Protein AF-A0AA47B3R8-F1 (afdb_monomer)

Structure (mmCIF, N/CA/C/O backbone):
data_AF-A0AA47B3R8-F1
#
_entry.id   AF-A0AA47B3R8-F1
#
loop_
_atom_site.group_PDB
_atom_site.id
_atom_site.type_symbol
_atom_site.label_atom_id
_atom_site.label_alt_id
_atom_site.label_comp_id
_atom_site.label_asym_id
_atom_site.label_entity_id
_atom_site.label_seq_id
_atom_site.pdbx_PDB_ins_code
_atom_site.Cartn_x
_atom_site.Cartn_y
_atom_site.Cartn_z
_atom_site.occupancy
_atom_site.B_iso_or_equiv
_atom_site.auth_seq_id
_atom_site.auth_comp_id
_atom_site.auth_asym_id
_atom_site.auth_atom_id
_atom_site.pdbx_PDB_model_num
ATOM 1 N N . MET A 1 1 ? 9.341 23.144 -3.598 1.00 62.47 1 MET A N 1
ATOM 2 C CA . MET A 1 1 ? 8.384 23.599 -2.555 1.00 62.47 1 MET A CA 1
ATOM 3 C C . MET A 1 1 ? 6.940 23.247 -2.894 1.00 62.47 1 MET A C 1
ATOM 5 O O . MET A 1 1 ? 6.256 22.719 -2.031 1.00 62.47 1 MET A O 1
ATOM 9 N N . THR A 1 2 ? 6.480 23.473 -4.127 1.00 78.19 2 THR A N 1
ATOM 10 C CA . THR A 1 2 ? 5.122 23.123 -4.594 1.00 78.19 2 THR A CA 1
ATOM 11 C C . THR A 1 2 ? 4.775 21.640 -4.435 1.00 78.19 2 THR A C 1
ATOM 13 O O . THR A 1 2 ? 3.689 21.326 -3.964 1.00 78.19 2 THR A O 1
ATOM 16 N N . GLU A 1 3 ? 5.710 20.733 -4.729 1.00 77.31 3 GLU A N 1
ATOM 17 C CA . GLU A 1 3 ? 5.515 19.283 -4.556 1.00 77.31 3 GLU A CA 1
ATOM 18 C C . GLU A 1 3 ? 5.250 18.895 -3.098 1.00 77.31 3 GLU A C 1
ATOM 20 O O . GLU A 1 3 ? 4.342 18.121 -2.818 1.00 77.31 3 GLU A O 1
ATOM 25 N N . ILE A 1 4 ? 5.987 19.489 -2.155 1.00 81.56 4 ILE A N 1
ATOM 26 C CA . ILE A 1 4 ? 5.819 19.239 -0.717 1.00 81.56 4 ILE A CA 1
ATOM 27 C C . ILE A 1 4 ? 4.450 19.749 -0.249 1.00 81.56 4 ILE A C 1
ATOM 29 O O . ILE A 1 4 ? 3.752 19.054 0.484 1.00 81.56 4 ILE A O 1
ATOM 33 N N . VAL A 1 5 ? 4.033 20.931 -0.714 1.00 85.38 5 VAL A N 1
ATOM 34 C CA . VAL A 1 5 ? 2.711 21.502 -0.403 1.00 85.38 5 VAL A CA 1
ATOM 35 C C . VAL A 1 5 ? 1.588 20.629 -0.970 1.00 85.38 5 VAL A C 1
ATOM 37 O O . VAL A 1 5 ? 0.623 20.347 -0.262 1.00 85.38 5 VAL A O 1
ATOM 40 N N . ALA A 1 6 ? 1.728 20.146 -2.207 1.00 83.19 6 ALA A N 1
ATOM 41 C CA . ALA A 1 6 ? 0.767 19.234 -2.822 1.00 83.19 6 ALA A CA 1
ATOM 42 C C . ALA A 1 6 ? 0.667 17.909 -2.050 1.00 83.19 6 ALA A C 1
ATOM 44 O O . ALA A 1 6 ? -0.432 17.403 -1.825 1.00 83.19 6 ALA A O 1
ATOM 45 N N . LEU A 1 7 ? 1.799 17.380 -1.581 1.00 83.81 7 LEU A N 1
ATOM 46 C CA . LEU A 1 7 ? 1.858 16.139 -0.813 1.00 83.81 7 LEU A CA 1
ATOM 47 C C . LEU A 1 7 ? 1.189 16.301 0.562 1.00 83.81 7 LEU A C 1
ATOM 49 O O . LEU A 1 7 ? 0.394 15.454 0.966 1.00 83.81 7 LEU A O 1
ATOM 53 N N . ILE A 1 8 ? 1.418 17.428 1.244 1.00 85.81 8 ILE A N 1
ATOM 54 C CA . ILE A 1 8 ? 0.741 17.767 2.506 1.00 85.81 8 ILE A CA 1
ATOM 55 C C . ILE A 1 8 ? -0.772 17.926 2.295 1.00 85.81 8 ILE A C 1
ATOM 57 O O . ILE A 1 8 ? -1.563 17.403 3.083 1.00 85.81 8 ILE A O 1
ATOM 61 N N . ALA A 1 9 ? -1.194 18.608 1.227 1.00 87.56 9 ALA A N 1
ATOM 62 C CA . ALA A 1 9 ? -2.608 18.768 0.896 1.00 87.56 9 ALA A CA 1
ATOM 63 C C . ALA A 1 9 ? -3.284 17.415 0.614 1.00 87.56 9 ALA A C 1
ATOM 65 O O . ALA A 1 9 ? -4.378 17.159 1.118 1.00 87.56 9 ALA A O 1
ATOM 66 N N . LEU A 1 10 ? -2.608 16.521 -0.115 1.00 84.31 10 LEU A N 1
ATOM 67 C CA . LEU A 1 10 ? -3.089 15.170 -0.403 1.00 84.31 10 LEU A CA 1
ATOM 68 C C . LEU A 1 10 ? -3.246 14.337 0.878 1.00 84.31 10 LEU A C 1
ATOM 70 O O . LEU A 1 10 ? -4.279 13.696 1.071 1.00 84.31 10 LEU A O 1
ATOM 74 N N . ILE A 1 11 ? -2.257 14.375 1.779 1.00 87.25 11 ILE A N 1
ATOM 75 C CA . ILE A 1 11 ? -2.324 13.676 3.072 1.00 87.25 11 ILE A CA 1
ATOM 76 C C . ILE A 1 11 ? -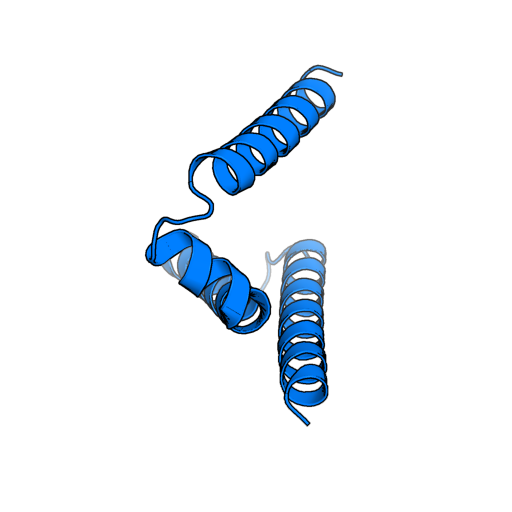3.523 14.177 3.883 1.00 87.25 11 ILE A C 1
ATOM 78 O O . ILE A 1 11 ? -4.298 13.367 4.397 1.00 87.25 11 ILE A O 1
ATOM 82 N N . ASN A 1 12 ? -3.716 15.496 3.955 1.00 87.62 12 ASN A N 1
ATOM 83 C CA . ASN A 1 12 ? -4.837 16.097 4.677 1.00 87.62 12 ASN A CA 1
ATOM 84 C C . ASN A 1 12 ? -6.194 15.729 4.061 1.00 87.62 12 ASN A C 1
ATOM 86 O O . ASN A 1 12 ? -7.130 15.408 4.795 1.00 87.62 12 ASN A O 1
ATOM 90 N N . ALA A 1 13 ? -6.304 15.714 2.731 1.00 86.50 13 ALA A N 1
ATOM 91 C CA . ALA A 1 13 ? -7.520 15.297 2.040 1.00 86.50 13 ALA A CA 1
ATOM 92 C C . ALA A 1 13 ? -7.853 13.822 2.322 1.00 86.50 13 ALA A C 1
ATOM 94 O O . ALA A 1 13 ? -8.977 13.506 2.713 1.00 86.50 13 ALA A O 1
ATOM 95 N N . CYS A 1 14 ? -6.871 12.923 2.214 1.00 83.44 14 CYS A N 1
ATOM 96 C CA . CYS A 1 14 ? -7.033 11.503 2.538 1.00 83.44 14 CYS A CA 1
ATOM 97 C C . CYS A 1 14 ? -7.433 11.283 4.004 1.00 83.44 14 CYS A C 1
ATOM 99 O O . CYS A 1 14 ? -8.296 10.452 4.298 1.00 83.44 14 CYS A O 1
ATOM 101 N N . TRP A 1 15 ? -6.847 12.052 4.925 1.00 84.69 15 TRP A N 1
ATOM 102 C CA . TRP A 1 15 ? -7.209 12.014 6.340 1.00 84.69 15 TRP A CA 1
ATOM 103 C C . TRP A 1 15 ? -8.663 12.439 6.567 1.00 84.69 15 TRP A C 1
ATOM 105 O O . TRP A 1 15 ? -9.415 11.748 7.261 1.00 84.69 15 TRP A O 1
ATOM 115 N N . LEU A 1 16 ? -9.078 13.551 5.953 1.00 87.31 16 LEU A N 1
ATOM 116 C CA . LEU A 1 16 ? -10.440 14.063 6.060 1.00 87.31 16 LEU A CA 1
ATOM 117 C C . LEU A 1 16 ? -11.449 13.065 5.481 1.00 87.31 16 LEU A C 1
ATOM 119 O O . LEU A 1 16 ? -12.430 12.750 6.146 1.00 87.31 16 LEU A O 1
ATOM 123 N N . LEU A 1 17 ? -11.172 12.487 4.308 1.00 82.88 17 LEU A N 1
ATOM 124 C CA . LEU A 1 17 ? -12.005 11.446 3.697 1.00 82.88 17 LEU A CA 1
ATOM 125 C C . LEU A 1 17 ? -12.156 10.225 4.614 1.00 82.88 17 LEU A C 1
ATOM 127 O O . LEU A 1 17 ? -13.266 9.733 4.816 1.00 82.88 17 LEU A O 1
ATOM 131 N N . GLY A 1 18 ? -11.066 9.777 5.242 1.00 77.62 18 GLY A N 1
ATOM 132 C CA . GLY A 1 18 ? -11.099 8.671 6.199 1.00 77.62 18 GLY A CA 1
ATOM 133 C C . GLY A 1 18 ? -11.904 8.962 7.474 1.00 77.62 18 GLY A C 1
ATOM 134 O O . GLY A 1 18 ? -12.364 8.020 8.132 1.00 77.62 18 GLY A O 1
ATOM 135 N N . LYS A 1 19 ? -12.078 10.241 7.832 1.00 82.00 19 LYS A N 1
ATOM 136 C CA . LYS A 1 19 ? -12.910 10.685 8.960 1.00 82.00 19 LYS A CA 1
ATOM 137 C C . LYS A 1 19 ? -14.375 10.841 8.550 1.00 82.00 19 LYS A C 1
ATOM 139 O O . LYS A 1 19 ? -15.241 10.319 9.244 1.00 82.00 19 LYS A O 1
ATOM 144 N N . THR A 1 20 ? -14.637 11.513 7.432 1.00 84.00 20 THR A N 1
ATOM 145 C CA . THR A 1 20 ? -15.987 11.801 6.924 1.00 84.00 20 THR A CA 1
ATOM 146 C C . THR A 1 20 ? -16.738 10.528 6.547 1.00 84.00 20 THR A C 1
ATOM 148 O O . THR A 1 20 ? -17.912 10.388 6.858 1.00 84.00 20 THR A O 1
ATOM 151 N N . TYR A 1 21 ? -16.053 9.562 5.937 1.00 81.00 21 TYR A N 1
ATOM 152 C CA . TYR A 1 21 ? -16.654 8.313 5.466 1.00 81.00 21 TYR A CA 1
ATOM 153 C C . TYR A 1 21 ? -16.313 7.122 6.373 1.00 81.00 21 TYR A C 1
ATOM 155 O O . TYR A 1 21 ? -16.235 5.983 5.915 1.00 81.00 21 TYR A O 1
ATOM 163 N N . LYS A 1 22 ? -16.093 7.367 7.672 1.00 74.94 22 LYS A N 1
ATOM 164 C CA . LYS A 1 22 ? -15.722 6.329 8.649 1.00 74.94 22 LYS A CA 1
ATOM 165 C C . LYS A 1 22 ? -16.712 5.157 8.682 1.00 74.94 22 LYS A C 1
ATOM 167 O O . LYS A 1 22 ? -16.282 4.019 8.867 1.00 74.94 22 LYS A O 1
ATOM 172 N N . ASP A 1 23 ? -17.995 5.442 8.483 1.00 79.88 23 ASP A N 1
ATOM 173 C CA . ASP A 1 23 ? -19.076 4.454 8.552 1.00 79.88 23 ASP A CA 1
ATOM 174 C C . ASP A 1 23 ? -19.354 3.776 7.204 1.00 79.88 23 ASP A C 1
ATOM 176 O O . ASP A 1 23 ? -20.151 2.843 7.123 1.00 79.88 23 ASP A O 1
ATOM 180 N N . ASN A 1 24 ? -18.661 4.194 6.138 1.00 83.44 24 ASN A N 1
ATOM 181 C CA . ASN A 1 24 ? -18.763 3.534 4.847 1.00 83.44 24 ASN A CA 1
ATOM 182 C C . ASN A 1 24 ? -18.149 2.118 4.942 1.00 83.44 24 ASN A C 1
ATOM 184 O O . ASN A 1 24 ? -16.984 1.982 5.346 1.00 83.44 24 ASN A O 1
ATOM 188 N N . PRO A 1 25 ? -18.882 1.060 4.542 1.00 80.44 25 PRO A N 1
ATOM 189 C CA . PRO A 1 25 ? -18.399 -0.319 4.611 1.00 80.44 25 PRO A CA 1
ATOM 190 C C . PRO A 1 25 ? -17.083 -0.536 3.853 1.00 80.44 25 PRO A C 1
ATOM 192 O O . PRO A 1 25 ? -16.245 -1.314 4.309 1.00 80.44 25 PRO A O 1
ATOM 195 N N . ILE A 1 26 ? -16.849 0.191 2.755 1.00 80.50 26 ILE A N 1
ATOM 196 C CA . ILE A 1 26 ? -15.618 0.091 1.958 1.00 80.50 26 ILE A CA 1
ATOM 197 C C . ILE A 1 26 ? -14.415 0.610 2.754 1.00 80.50 26 ILE A C 1
ATOM 199 O O . ILE A 1 26 ? -13.374 -0.043 2.820 1.00 80.50 26 ILE A O 1
ATOM 203 N N . ILE A 1 27 ? -14.552 1.765 3.411 1.00 80.19 27 ILE A N 1
ATOM 204 C CA . ILE A 1 27 ? -13.467 2.351 4.213 1.00 80.19 27 ILE A CA 1
ATOM 205 C C . ILE A 1 27 ? -13.210 1.521 5.466 1.00 80.19 27 ILE A C 1
ATOM 207 O O . ILE A 1 27 ? -12.055 1.324 5.850 1.00 80.19 27 ILE A O 1
ATOM 211 N N . LYS A 1 28 ? -14.268 0.983 6.080 1.00 80.38 28 LYS A N 1
ATOM 212 C CA . LYS A 1 28 ? -14.143 0.043 7.194 1.00 80.38 28 LYS A CA 1
ATOM 213 C C . LYS A 1 28 ? -13.368 -1.207 6.770 1.00 80.38 28 LYS A C 1
ATOM 215 O O . LYS A 1 28 ? -12.423 -1.581 7.457 1.00 80.38 28 LYS A O 1
ATOM 220 N N . PHE A 1 29 ? -13.690 -1.786 5.613 1.00 81.88 29 PHE A N 1
ATOM 221 C CA . PHE A 1 29 ? -12.965 -2.925 5.046 1.00 81.88 29 PHE A CA 1
ATOM 222 C C . PHE A 1 29 ? -11.491 -2.597 4.771 1.00 81.88 29 PHE A C 1
ATOM 224 O O . PHE A 1 29 ? -10.615 -3.341 5.207 1.00 81.88 29 PHE A O 1
ATOM 231 N N . LEU A 1 30 ? -11.203 -1.467 4.114 1.00 81.94 30 LEU A N 1
ATOM 232 C CA . LEU A 1 30 ? -9.835 -1.004 3.845 1.00 81.94 30 LEU A CA 1
ATOM 233 C C . LEU A 1 30 ? -9.032 -0.816 5.137 1.00 81.94 30 LEU A C 1
ATOM 235 O O . LEU A 1 30 ? -7.856 -1.165 5.193 1.00 81.94 30 LEU A O 1
ATOM 239 N N . ARG A 1 31 ? -9.663 -0.288 6.191 1.00 78.62 31 ARG A N 1
ATOM 240 C CA . ARG A 1 31 ? -9.021 -0.070 7.493 1.00 78.62 31 ARG A CA 1
ATOM 241 C C . ARG A 1 31 ? -8.745 -1.380 8.227 1.00 78.62 31 ARG A C 1
ATOM 243 O O . ARG A 1 31 ? -7.659 -1.529 8.777 1.00 78.62 31 ARG A O 1
ATOM 250 N N . THR A 1 32 ? -9.697 -2.313 8.225 1.00 81.00 32 THR A N 1
ATOM 251 C CA . THR A 1 32 ? -9.549 -3.637 8.851 1.00 81.00 32 THR A CA 1
ATOM 252 C C . THR A 1 32 ? -8.527 -4.502 8.116 1.00 81.00 32 THR A C 1
ATOM 254 O O . THR A 1 32 ? -7.761 -5.217 8.749 1.00 81.00 32 THR A O 1
ATOM 257 N N . ASN A 1 33 ? -8.468 -4.402 6.788 1.00 83.12 33 ASN A N 1
ATOM 258 C CA . ASN A 1 33 ? -7.598 -5.218 5.940 1.00 83.12 33 ASN A CA 1
ATOM 259 C C . ASN A 1 33 ? -6.389 -4.448 5.400 1.00 83.12 33 ASN A C 1
ATOM 261 O O . ASN A 1 33 ? -5.800 -4.841 4.393 1.00 83.12 33 ASN A O 1
ATOM 265 N N . ARG A 1 34 ? -5.99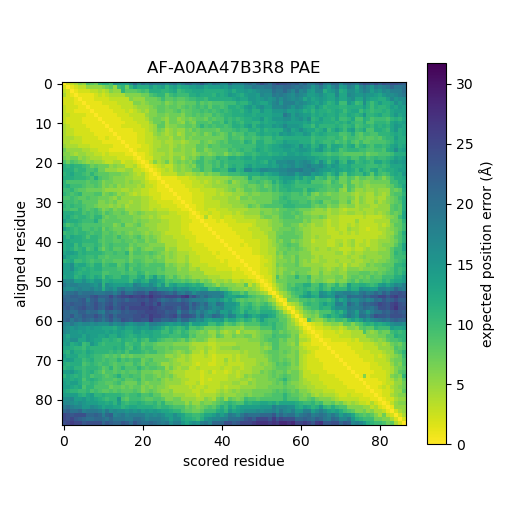0 -3.365 6.075 1.00 82.19 34 ARG A N 1
ATOM 266 C CA . ARG A 1 34 ? -4.941 -2.430 5.634 1.00 82.19 34 ARG A CA 1
ATOM 267 C C . ARG A 1 34 ? -3.644 -3.108 5.195 1.00 82.19 34 ARG A C 1
ATOM 269 O O . ARG A 1 34 ? -3.052 -2.695 4.206 1.00 82.19 34 ARG A O 1
ATOM 276 N N . GLY A 1 35 ? -3.225 -4.168 5.889 1.00 83.06 35 GLY A N 1
ATOM 277 C CA . GLY A 1 35 ? -2.013 -4.906 5.543 1.00 83.06 35 GLY A CA 1
ATOM 278 C C . GLY A 1 35 ? -2.147 -5.717 4.250 1.00 83.06 35 GLY A C 1
ATOM 279 O O . GLY A 1 35 ? -1.240 -5.695 3.424 1.00 83.06 35 GLY A O 1
ATOM 280 N N . MET A 1 36 ? -3.300 -6.361 4.021 1.00 83.69 36 MET A N 1
ATOM 281 C CA . MET A 1 36 ? -3.577 -7.061 2.757 1.00 83.69 36 MET A CA 1
ATOM 282 C C . MET A 1 36 ? -3.710 -6.081 1.594 1.00 83.69 36 MET A C 1
ATOM 284 O O . MET A 1 36 ? -3.182 -6.340 0.519 1.00 83.69 36 MET A O 1
ATOM 288 N N . VAL A 1 37 ? -4.363 -4.939 1.823 1.00 86.50 37 VAL A N 1
ATOM 289 C CA . VAL A 1 37 ? -4.501 -3.866 0.829 1.00 86.50 37 VAL A CA 1
ATOM 290 C C . VAL A 1 37 ? -3.130 -3.323 0.425 1.00 86.50 37 VAL A C 1
ATOM 292 O O . VAL A 1 37 ? -2.886 -3.141 -0.762 1.00 86.50 37 VAL A O 1
ATOM 295 N N . LEU A 1 38 ? -2.220 -3.124 1.385 1.00 85.25 38 LEU A N 1
ATOM 296 C CA . LEU A 1 38 ? -0.834 -2.717 1.128 1.00 85.25 38 LEU A CA 1
ATOM 297 C C . LEU A 1 38 ? -0.106 -3.708 0.213 1.00 85.25 38 LEU A C 1
ATOM 299 O O . LEU A 1 38 ? 0.459 -3.295 -0.794 1.00 85.25 38 LEU A O 1
ATOM 303 N N . ILE A 1 39 ? -0.174 -5.007 0.518 1.00 86.00 39 ILE A N 1
ATOM 304 C CA . ILE A 1 39 ? 0.473 -6.048 -0.296 1.00 86.00 39 ILE A CA 1
ATOM 305 C C . ILE A 1 39 ? -0.141 -6.100 -1.700 1.00 86.00 39 ILE A C 1
ATOM 307 O O . ILE A 1 39 ? 0.590 -6.091 -2.687 1.00 86.00 39 ILE A O 1
ATOM 311 N N . LEU A 1 40 ? -1.473 -6.108 -1.805 1.00 86.75 40 LEU A N 1
ATOM 312 C CA . LEU A 1 40 ? -2.183 -6.114 -3.088 1.00 86.75 40 LEU A CA 1
ATOM 313 C C . LEU A 1 40 ? -1.844 -4.887 -3.933 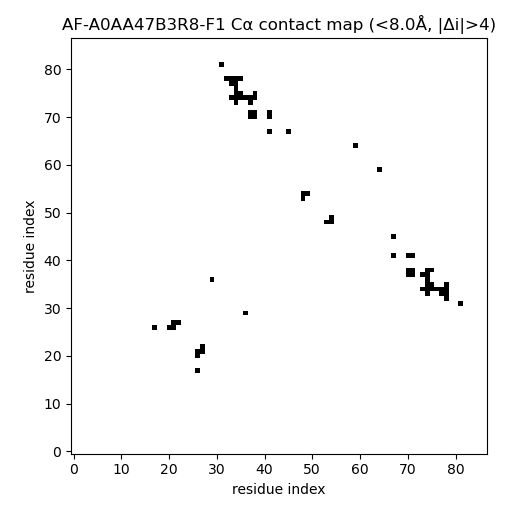1.00 86.75 40 LEU A C 1
ATOM 315 O O . LEU A 1 40 ? -1.608 -5.030 -5.130 1.00 86.75 40 LEU A O 1
ATOM 319 N N . ALA A 1 41 ? -1.779 -3.702 -3.325 1.00 85.44 41 ALA A N 1
ATOM 320 C CA . ALA A 1 41 ? -1.393 -2.479 -4.014 1.00 85.44 41 ALA A CA 1
ATOM 321 C C . ALA A 1 41 ? 0.045 -2.572 -4.535 1.00 85.44 41 ALA A C 1
ATOM 323 O O . ALA A 1 41 ? 0.281 -2.271 -5.701 1.00 85.44 41 ALA A O 1
ATOM 324 N N . SER A 1 42 ? 0.990 -3.056 -3.723 1.00 83.12 42 SER A N 1
ATOM 325 C CA . SER A 1 42 ? 2.382 -3.257 -4.147 1.00 83.12 42 SER A CA 1
ATOM 326 C C . SER A 1 42 ? 2.508 -4.246 -5.305 1.00 83.12 42 SER A C 1
ATOM 328 O O . SER A 1 42 ? 3.192 -3.958 -6.285 1.00 83.12 42 SER A O 1
ATOM 330 N N . VAL A 1 43 ? 1.817 -5.387 -5.233 1.00 84.06 43 VAL A N 1
ATOM 331 C CA . VAL A 1 43 ? 1.828 -6.402 -6.299 1.00 84.06 43 VAL A CA 1
ATOM 332 C C . VAL A 1 43 ? 1.161 -5.872 -7.569 1.00 84.06 43 VAL A C 1
ATOM 334 O O . VAL A 1 43 ? 1.696 -6.050 -8.659 1.00 84.06 43 VAL A O 1
ATOM 337 N N . SER A 1 44 ? 0.039 -5.160 -7.442 1.00 84.56 44 SER A N 1
ATOM 338 C CA . SER A 1 44 ? -0.661 -4.547 -8.580 1.00 84.56 44 SER A CA 1
ATOM 339 C C . SER A 1 44 ? 0.195 -3.483 -9.263 1.00 84.56 44 SER A C 1
ATOM 341 O O . SER A 1 44 ? 0.233 -3.418 -10.486 1.00 84.56 44 SER A O 1
ATOM 343 N N . LEU A 1 45 ? 0.922 -2.671 -8.490 1.00 82.62 45 LEU A N 1
ATOM 344 C CA . LEU A 1 45 ? 1.802 -1.632 -9.026 1.00 82.62 45 LEU A CA 1
ATOM 345 C C . LEU A 1 45 ? 3.028 -2.235 -9.728 1.00 82.62 45 LEU A C 1
ATOM 347 O O . LEU A 1 45 ? 3.467 -1.728 -10.762 1.00 82.62 45 LEU A O 1
ATOM 351 N N . LEU A 1 46 ? 3.550 -3.346 -9.199 1.00 79.75 46 LEU A N 1
ATOM 352 C CA . LEU A 1 46 ? 4.593 -4.136 -9.849 1.00 79.75 46 LEU A CA 1
ATOM 353 C C . LEU A 1 46 ? 4.090 -4.728 -11.175 1.00 79.75 46 LEU A C 1
ATOM 355 O O . LEU A 1 46 ? 4.761 -4.584 -12.195 1.00 79.75 46 LEU A O 1
ATOM 359 N N . ALA A 1 47 ? 2.894 -5.324 -11.176 1.00 81.44 47 ALA A N 1
ATOM 360 C CA . ALA A 1 47 ? 2.270 -5.897 -12.366 1.00 81.44 47 ALA A CA 1
ATOM 361 C C . ALA A 1 47 ? 1.967 -4.829 -13.429 1.00 81.44 47 ALA A C 1
ATOM 363 O O . ALA A 1 47 ? 2.295 -5.015 -14.595 1.00 81.44 47 ALA A O 1
ATOM 364 N N . TYR A 1 48 ? 1.425 -3.674 -13.033 1.00 80.81 48 TYR A N 1
ATOM 365 C CA . TYR A 1 48 ? 1.203 -2.529 -13.922 1.00 80.81 48 TYR A CA 1
ATOM 366 C C . TYR A 1 48 ? 2.500 -2.110 -14.619 1.00 80.81 48 TYR A C 1
ATOM 368 O O . TYR A 1 48 ? 2.535 -1.933 -15.836 1.00 80.81 48 TYR A O 1
ATOM 376 N N . LYS A 1 49 ? 3.595 -2.013 -13.855 1.00 72.88 49 LYS A N 1
ATOM 377 C CA . LYS A 1 49 ? 4.904 -1.669 -14.408 1.00 72.88 49 LYS A CA 1
ATOM 378 C C . LYS A 1 49 ? 5.429 -2.747 -15.363 1.00 72.88 49 LYS A C 1
ATOM 380 O O . LYS A 1 49 ? 6.011 -2.395 -16.380 1.00 72.88 49 LYS A O 1
ATOM 385 N N . MET A 1 50 ? 5.203 -4.028 -15.064 1.00 74.00 50 MET A N 1
ATOM 386 C CA . MET A 1 50 ? 5.557 -5.146 -15.949 1.00 74.00 50 MET A CA 1
ATOM 387 C C . MET A 1 50 ? 4.804 -5.109 -17.280 1.00 74.00 50 MET A C 1
ATOM 389 O O . MET A 1 50 ? 5.414 -5.339 -18.318 1.00 74.00 50 MET A O 1
ATOM 393 N N . VAL A 1 51 ? 3.504 -4.811 -17.242 1.00 75.94 51 VAL A N 1
ATOM 394 C CA . VAL A 1 51 ? 2.621 -4.852 -18.417 1.00 75.94 51 VAL A CA 1
ATOM 395 C C . VAL A 1 51 ? 2.817 -3.643 -19.332 1.00 75.94 51 VAL A C 1
ATOM 397 O O . VAL A 1 51 ? 2.763 -3.789 -20.545 1.00 75.94 51 VAL A O 1
ATOM 400 N N . ILE A 1 52 ? 3.032 -2.448 -18.775 1.00 70.56 52 ILE A N 1
ATOM 401 C CA . ILE A 1 52 ? 3.056 -1.204 -19.568 1.00 70.56 52 ILE A CA 1
ATOM 402 C C . ILE A 1 52 ? 4.457 -0.812 -20.022 1.00 70.56 52 ILE A C 1
ATOM 404 O O . ILE A 1 52 ? 4.604 -0.224 -21.089 1.00 70.56 52 ILE A O 1
ATOM 408 N N . TYR A 1 53 ? 5.484 -1.119 -19.231 1.00 66.06 53 TYR A N 1
ATOM 409 C CA . TYR A 1 53 ? 6.859 -0.708 -19.527 1.00 66.06 53 TYR A CA 1
ATOM 410 C C . TYR A 1 53 ? 7.728 -1.848 -20.065 1.00 66.06 53 TYR A C 1
ATOM 412 O O . TYR A 1 53 ? 8.943 -1.773 -19.920 1.00 66.06 53 TYR A O 1
ATOM 420 N N . ASP A 1 54 ? 7.099 -2.876 -20.650 1.00 59.31 54 ASP A N 1
ATOM 421 C CA . ASP A 1 54 ? 7.718 -4.003 -21.364 1.00 59.31 54 ASP A CA 1
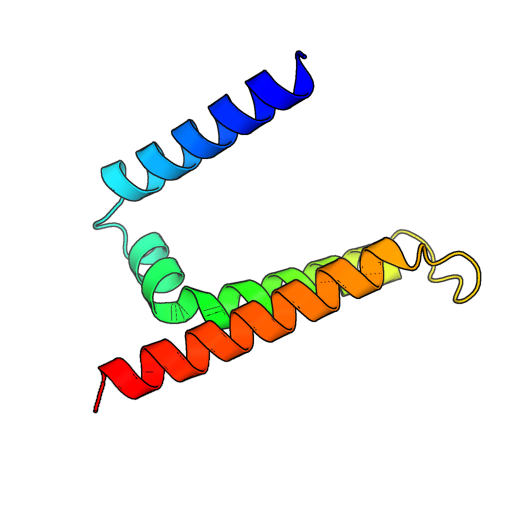ATOM 422 C C . ASP A 1 54 ? 9.003 -4.493 -20.673 1.00 59.31 54 ASP A C 1
ATOM 424 O O . ASP A 1 54 ? 10.121 -4.098 -20.994 1.00 59.31 54 ASP A O 1
ATOM 428 N N . PHE A 1 55 ? 8.805 -5.250 -19.594 1.00 58.44 55 PHE A N 1
ATOM 429 C CA . PHE A 1 55 ? 9.763 -5.504 -18.518 1.00 58.44 55 PHE A CA 1
ATOM 430 C C . PHE A 1 55 ? 11.212 -5.805 -18.967 1.00 58.44 55 PHE A C 1
ATOM 432 O O . PHE A 1 55 ? 11.618 -6.956 -19.127 1.00 58.44 55 PHE A O 1
ATOM 439 N N . GLN A 1 56 ? 12.047 -4.768 -19.079 1.00 61.25 56 GLN A N 1
ATOM 440 C CA . GLN A 1 56 ? 13.485 -4.925 -19.290 1.00 61.25 56 GLN A CA 1
ATOM 441 C C . GLN A 1 56 ? 14.180 -5.113 -17.937 1.00 61.25 56 GLN A C 1
ATOM 443 O O . GLN A 1 56 ? 14.451 -4.144 -17.223 1.00 61.25 56 GLN A O 1
ATOM 448 N N . PHE A 1 57 ? 14.504 -6.365 -17.590 1.00 57.00 57 PHE A N 1
ATOM 449 C CA . PHE A 1 57 ? 15.194 -6.746 -16.344 1.00 57.00 57 PHE A CA 1
ATOM 450 C C . PHE A 1 57 ? 16.470 -5.922 -16.040 1.00 57.00 57 PHE A C 1
ATOM 452 O O . PHE A 1 57 ? 16.880 -5.854 -14.884 1.00 57.00 57 PHE A O 1
ATOM 459 N N . GLY A 1 58 ? 17.075 -5.262 -17.038 1.00 57.12 58 GLY A N 1
ATOM 460 C CA . GLY A 1 58 ? 18.287 -4.446 -16.898 1.00 57.12 58 GLY A CA 1
ATOM 461 C C . GLY A 1 58 ? 18.097 -2.956 -16.564 1.00 57.12 58 GLY A C 1
ATOM 462 O O . GLY A 1 58 ? 19.066 -2.321 -16.165 1.00 57.12 58 GLY A O 1
ATOM 463 N N . GLN A 1 59 ? 16.892 -2.379 -16.689 1.00 58.44 59 GLN A N 1
ATOM 464 C CA . GLN A 1 59 ? 16.642 -0.939 -16.438 1.00 58.44 59 GLN A CA 1
ATOM 465 C C . GLN A 1 59 ? 15.875 -0.662 -15.137 1.00 58.44 59 GLN A C 1
ATOM 467 O O . GLN A 1 59 ? 15.319 0.419 -14.918 1.00 58.44 59 GLN A O 1
ATOM 472 N N . ILE A 1 60 ? 15.808 -1.645 -14.243 1.00 58.75 60 ILE A N 1
ATOM 473 C CA . ILE A 1 60 ? 15.024 -1.501 -13.025 1.00 58.75 60 ILE A CA 1
ATOM 474 C C . ILE A 1 60 ? 15.813 -0.668 -12.013 1.00 58.75 60 ILE A C 1
ATOM 476 O O . ILE A 1 60 ? 16.805 -1.127 -11.456 1.00 58.75 60 ILE A O 1
ATOM 480 N N . LEU A 1 61 ? 15.340 0.552 -11.741 1.00 62.03 61 LEU A N 1
ATOM 481 C CA . LEU A 1 61 ? 15.851 1.395 -10.658 1.00 62.03 61 LEU A CA 1
ATOM 482 C C . LEU A 1 61 ? 15.811 0.614 -9.324 1.00 62.03 61 LEU A C 1
ATOM 484 O O . LEU A 1 61 ? 14.711 0.273 -8.870 1.00 62.03 61 LEU A O 1
ATOM 488 N N . PRO A 1 62 ? 16.960 0.362 -8.664 1.00 67.50 62 PRO A N 1
ATOM 489 C CA . PRO A 1 62 ? 17.031 -0.387 -7.402 1.00 67.50 62 PRO A CA 1
ATOM 490 C C . PRO A 1 62 ? 16.136 0.195 -6.298 1.00 67.50 62 PRO A C 1
ATOM 492 O O . PRO A 1 62 ? 15.593 -0.529 -5.461 1.00 67.50 62 PRO A O 1
ATOM 495 N N . SER A 1 63 ? 15.918 1.511 -6.341 1.00 71.94 63 SER A N 1
ATOM 496 C CA . SER A 1 63 ? 15.022 2.237 -5.442 1.00 71.94 63 SER A CA 1
ATOM 497 C C . SER A 1 63 ? 13.564 1.778 -5.540 1.00 71.94 63 SER A C 1
ATOM 499 O O . SER A 1 63 ? 12.879 1.716 -4.523 1.00 71.94 63 SER A O 1
ATOM 501 N N . PHE A 1 64 ? 13.079 1.390 -6.723 1.00 75.62 64 PHE A N 1
ATOM 502 C CA . PHE A 1 64 ? 11.696 0.939 -6.897 1.00 75.62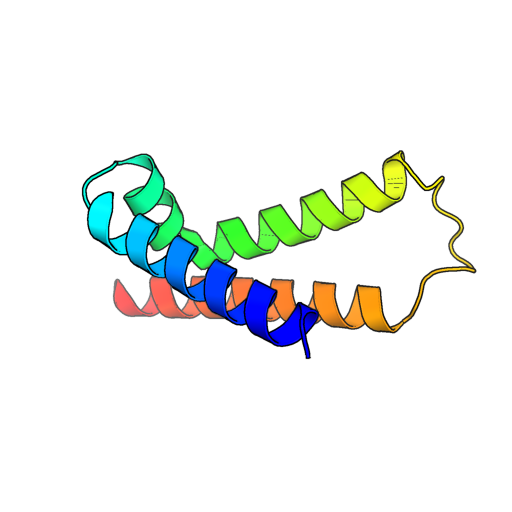 64 PHE A CA 1
ATOM 503 C C . PHE A 1 64 ? 11.447 -0.404 -6.196 1.00 75.62 64 PHE A C 1
ATOM 505 O O . PHE A 1 64 ? 10.459 -0.548 -5.478 1.00 75.62 64 PHE A O 1
ATOM 512 N N . TYR A 1 65 ? 12.364 -1.367 -6.345 1.00 73.50 65 TYR A N 1
ATOM 513 C CA . TYR A 1 65 ? 12.273 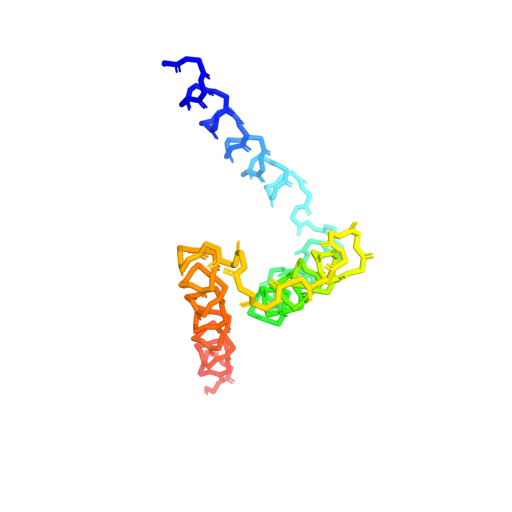-2.649 -5.637 1.00 73.50 65 TYR A CA 1
ATOM 514 C C . TYR A 1 65 ? 12.396 -2.475 -4.126 1.00 73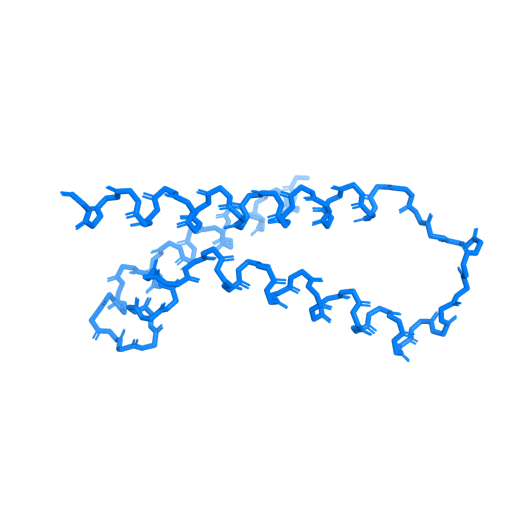.50 65 TYR A C 1
ATOM 516 O O . TYR A 1 65 ? 11.624 -3.080 -3.388 1.00 73.50 65 TYR A O 1
ATOM 524 N N . SER A 1 66 ? 13.311 -1.616 -3.670 1.00 79.25 66 SER A N 1
ATOM 525 C CA . SER A 1 66 ? 13.448 -1.271 -2.253 1.00 79.25 66 SER A CA 1
ATOM 526 C C . SER A 1 66 ? 12.121 -0.784 -1.660 1.00 79.25 66 SER A C 1
ATOM 528 O O . SER A 1 66 ? 11.684 -1.303 -0.632 1.00 79.25 66 SER A O 1
ATOM 530 N N . VAL A 1 67 ? 11.432 0.139 -2.339 1.00 82.06 67 VAL A N 1
ATOM 531 C CA . VAL A 1 67 ? 10.126 0.647 -1.895 1.00 82.06 67 VAL A CA 1
ATOM 532 C C . VAL A 1 67 ? 9.066 -0.457 -1.899 1.00 82.06 67 VAL A C 1
ATOM 534 O O . VAL A 1 67 ? 8.318 -0.575 -0.931 1.00 82.06 67 VAL A O 1
ATOM 537 N N . MET A 1 68 ? 9.011 -1.305 -2.931 1.00 81.06 68 MET A N 1
ATOM 538 C CA . MET A 1 68 ? 8.047 -2.416 -2.978 1.00 81.06 68 MET A CA 1
ATOM 539 C C . MET A 1 68 ? 8.263 -3.423 -1.848 1.00 81.06 68 MET A C 1
ATOM 541 O O . MET A 1 68 ? 7.310 -3.806 -1.173 1.00 81.06 68 MET A O 1
ATOM 545 N N . VAL A 1 69 ? 9.513 -3.817 -1.603 1.00 83.00 69 VAL A N 1
ATOM 546 C CA . VAL A 1 69 ? 9.875 -4.735 -0.517 1.00 83.00 69 VAL A CA 1
ATOM 547 C C . VAL A 1 69 ? 9.497 -4.132 0.836 1.00 83.00 69 VAL A C 1
ATOM 549 O O . VAL A 1 69 ? 8.876 -4.815 1.651 1.00 83.00 69 VAL A O 1
ATOM 552 N N . LEU A 1 70 ? 9.777 -2.843 1.054 1.00 87.06 70 LEU A N 1
ATOM 553 C CA . LEU A 1 70 ? 9.370 -2.128 2.266 1.00 87.06 70 LEU A CA 1
ATOM 554 C C . LEU A 1 70 ? 7.849 -2.125 2.455 1.00 87.06 70 LEU A C 1
ATOM 556 O O . LEU A 1 70 ? 7.380 -2.410 3.555 1.00 87.06 70 LEU A O 1
ATOM 560 N N . LEU A 1 71 ? 7.075 -1.847 1.402 1.00 85.81 71 LEU A N 1
ATOM 561 C CA . LEU A 1 71 ? 5.610 -1.849 1.466 1.00 85.81 71 LEU A CA 1
ATOM 562 C C . LEU A 1 71 ? 5.045 -3.245 1.767 1.00 85.81 71 LEU A C 1
ATOM 564 O O . LEU A 1 71 ? 4.108 -3.360 2.557 1.00 85.81 71 LEU A O 1
ATOM 568 N N . ILE A 1 72 ? 5.640 -4.303 1.208 1.00 85.88 72 ILE A N 1
ATOM 569 C CA . ILE A 1 72 ? 5.257 -5.693 1.496 1.00 85.88 72 ILE A CA 1
ATOM 570 C C . ILE A 1 72 ? 5.569 -6.048 2.955 1.00 85.88 72 ILE A C 1
ATOM 572 O O . ILE A 1 72 ? 4.707 -6.586 3.649 1.00 85.88 72 ILE A O 1
ATOM 576 N N . LEU A 1 73 ? 6.762 -5.704 3.451 1.00 86.69 73 LEU A N 1
ATOM 577 C CA . LEU A 1 73 ? 7.149 -5.892 4.855 1.00 86.69 73 LEU A CA 1
ATOM 578 C C . LEU A 1 73 ? 6.218 -5.134 5.811 1.00 86.69 73 LEU A C 1
ATOM 580 O O . LEU A 1 73 ? 5.767 -5.699 6.806 1.00 86.69 73 LEU A O 1
ATOM 584 N N . LEU A 1 74 ? 5.878 -3.883 5.490 1.00 87.19 74 LEU A N 1
ATOM 585 C CA . LEU A 1 74 ? 4.887 -3.085 6.219 1.00 87.19 74 LEU A CA 1
ATOM 586 C C . LEU A 1 74 ? 3.508 -3.751 6.199 1.00 87.19 74 LEU A C 1
ATOM 588 O O . LEU A 1 74 ? 2.863 -3.856 7.242 1.00 87.19 74 LEU A O 1
ATOM 592 N N . GLY A 1 75 ? 3.064 -4.236 5.040 1.00 85.50 75 GLY A N 1
ATOM 593 C CA . GLY A 1 75 ? 1.808 -4.966 4.898 1.00 85.50 75 GLY A CA 1
ATOM 594 C C . GLY A 1 75 ? 1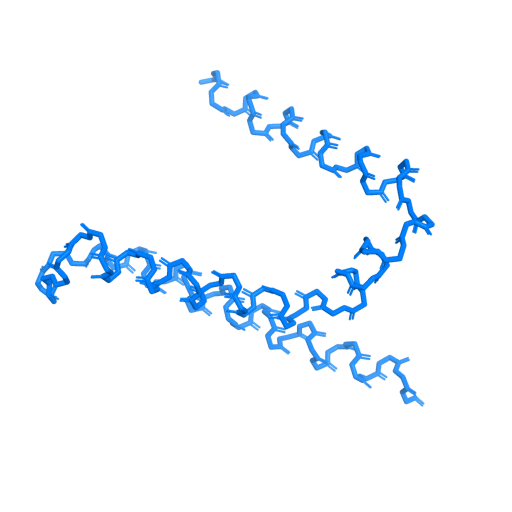.763 -6.219 5.776 1.00 85.50 75 GLY A C 1
ATOM 595 O O . GLY A 1 75 ? 0.808 -6.406 6.532 1.00 85.50 75 GLY A O 1
ATOM 596 N N . LEU A 1 76 ? 2.829 -7.026 5.759 1.00 86.31 76 LEU A N 1
ATOM 597 C CA . LEU A 1 76 ? 2.982 -8.206 6.616 1.00 86.31 76 LEU A CA 1
ATOM 598 C C . LEU A 1 76 ? 2.993 -7.837 8.102 1.00 86.31 76 LEU A C 1
ATOM 600 O O . LEU A 1 76 ? 2.309 -8.481 8.899 1.00 86.31 76 LEU A O 1
ATOM 604 N N . PHE A 1 77 ? 3.712 -6.778 8.480 1.00 88.50 77 PHE A N 1
ATOM 605 C CA . PHE A 1 77 ? 3.717 -6.267 9.848 1.00 88.50 77 PHE A CA 1
ATOM 606 C C . PHE A 1 77 ? 2.305 -5.901 10.316 1.00 88.50 77 PHE A C 1
ATOM 608 O O . PHE A 1 77 ? 1.896 -6.305 11.406 1.00 88.50 77 PHE A O 1
ATOM 615 N N . TYR A 1 78 ? 1.533 -5.192 9.489 1.00 84.19 78 TYR A N 1
ATOM 616 C CA . TYR A 1 78 ? 0.152 -4.843 9.816 1.00 84.19 78 TYR A CA 1
ATOM 617 C C . TYR A 1 78 ? -0.750 -6.073 9.927 1.00 84.19 78 TYR A C 1
ATOM 619 O O . TYR A 1 78 ? -1.522 -6.148 10.877 1.00 84.19 78 TYR A O 1
ATOM 627 N N . ILE A 1 79 ? -0.609 -7.070 9.046 1.00 82.69 79 ILE A N 1
ATOM 628 C CA . ILE A 1 79 ? -1.361 -8.333 9.152 1.00 82.69 79 ILE A CA 1
ATOM 629 C C . ILE A 1 79 ? -1.061 -9.035 10.482 1.00 82.69 79 ILE A C 1
ATOM 631 O O . ILE A 1 79 ? -1.980 -9.480 11.169 1.00 82.69 79 ILE A O 1
ATOM 635 N N . LEU A 1 80 ? 0.214 -9.130 10.869 1.00 82.94 80 LEU A N 1
ATOM 636 C CA . LEU A 1 80 ? 0.617 -9.778 12.119 1.00 82.94 80 LEU A CA 1
ATOM 637 C C . LEU A 1 80 ? 0.150 -8.998 13.351 1.00 82.94 80 LEU A C 1
ATOM 639 O O . LEU A 1 80 ? -0.305 -9.602 14.323 1.00 82.94 80 LEU A O 1
ATOM 643 N N . LYS A 1 81 ? 0.245 -7.666 13.315 1.00 80.69 81 LYS A N 1
ATOM 644 C CA . LYS A 1 81 ? -0.220 -6.783 14.389 1.00 80.69 81 LYS A CA 1
ATOM 645 C C . LYS A 1 81 ? -1.734 -6.874 14.571 1.00 80.69 81 LYS A C 1
ATOM 647 O O . LYS A 1 81 ? -2.194 -7.041 15.697 1.00 80.69 81 LYS A O 1
ATOM 652 N N . ASP A 1 82 ? -2.487 -6.815 13.477 1.00 72.88 82 ASP A N 1
ATOM 653 C CA . ASP A 1 82 ? -3.948 -6.868 13.508 1.00 72.88 82 ASP A CA 1
ATOM 654 C C . ASP A 1 82 ? -4.437 -8.262 13.939 1.00 72.88 82 ASP A C 1
ATOM 656 O O . ASP A 1 82 ? -5.378 -8.359 14.719 1.00 72.88 82 ASP A O 1
ATOM 660 N N . ARG A 1 83 ? -3.732 -9.345 13.568 1.00 68.69 83 ARG A N 1
ATOM 661 C CA . ARG A 1 83 ? -4.006 -10.694 14.101 1.00 68.69 83 ARG A CA 1
ATOM 662 C C . ARG A 1 83 ? -3.714 -10.836 15.596 1.00 68.69 83 ARG A C 1
ATOM 664 O O . ARG A 1 83 ? -4.432 -11.567 16.269 1.00 68.69 83 ARG A O 1
ATOM 671 N N . ARG A 1 84 ? -2.677 -10.176 16.127 1.00 63.19 84 ARG A N 1
ATOM 672 C CA . ARG A 1 84 ? -2.389 -10.201 17.575 1.00 63.19 84 ARG A CA 1
ATOM 673 C C . ARG A 1 84 ? -3.416 -9.427 18.393 1.00 63.19 84 ARG A C 1
ATOM 675 O O . ARG A 1 84 ? -3.661 -9.822 19.517 1.00 63.19 84 ARG A O 1
ATOM 682 N N . ALA A 1 85 ? -4.010 -8.371 17.842 1.00 58.00 85 ALA A N 1
ATOM 683 C CA . ALA A 1 85 ? -5.017 -7.563 18.534 1.00 58.00 85 ALA A CA 1
ATOM 684 C C . ALA A 1 85 ? -6.391 -8.253 18.676 1.00 58.00 85 ALA A C 1
ATOM 686 O O . ALA A 1 85 ? -7.263 -7.727 19.358 1.00 58.00 85 ALA A O 1
ATOM 687 N N . ILE A 1 86 ? -6.594 -9.392 18.004 1.00 55.38 86 ILE A N 1
ATOM 688 C CA . ILE A 1 86 ? -7.827 -10.198 18.052 1.00 55.38 86 ILE A CA 1
ATOM 689 C C . ILE A 1 86 ? -7.717 -11.338 19.090 1.00 55.38 86 ILE A C 1
ATOM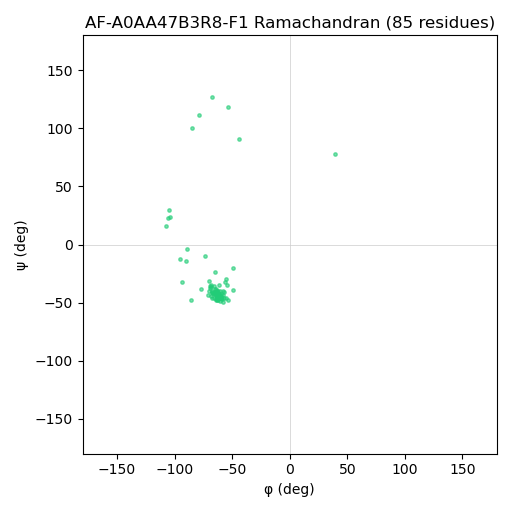 691 O O . ILE A 1 86 ? -8.726 -11.952 19.427 1.00 55.38 86 ILE A O 1
ATOM 695 N N . LYS A 1 87 ? -6.509 -11.624 19.596 1.00 44.50 87 LYS A N 1
ATOM 696 C CA . LYS A 1 87 ? -6.269 -12.566 20.701 1.00 44.50 87 LYS A CA 1
ATOM 697 C C . LYS A 1 87 ? -6.371 -11.857 22.043 1.00 44.50 87 LYS A C 1
ATOM 699 O O . LYS A 1 87 ? -6.859 -12.521 22.978 1.00 44.50 87 LYS A O 1
#

Secondary structure (DSSP, 8-state):
-HHHHHHHHHHHHHHHHHHHTTT-HHHHHHHHTHHHHHHHHHHHHHHHHHHHTTT-TTS--HHHHHHHHHHHHHHHHHHHHHHHTT-

Organism: NCBI:txid1218494

Sequence (87 aa):
MTEIVALIALINACWLLGKTYKDNPIIKFLRTNRGMVLILASVSLLAYKMVIYDFQFGQILPSFYSVMVLLILLGLFYILKDRRAIK

Foldseek 3Di:
DVVVVVVVVVVVVVVVCCVVCVVPPVSVCCVLQVLVVLLVVLVVVVVVCCVPVVDDVPPDDPVSVVVSVVSNVVSVVVVVVSVVVVD

pLDDT: mean 78.01, std 9.69, range [44.5, 88.5]

Solvent-accessible surface area (backbone atoms only — not comparable to full-atom values): 4853 Å² total; per-residue (Å²): 109,69,67,59,52,51,50,53,51,50,52,52,50,56,52,49,51,58,61,77,42,50,85,38,68,67,52,42,48,50,64,76,39,40,18,59,51,37,34,51,50,44,52,50,54,51,48,51,49,42,72,74,62,65,68,54,88,86,74,65,59,68,66,59,56,52,51,42,52,50,41,39,53,50,9,51,50,42,46,55,51,58,58,57,74,73,109

Mean predicted aligned error: 8.94 Å

Radius of gyration: 16.17 Å; Cα contacts (8 Å, |Δi|>4): 37; chains: 1; bounding box: 37×36×42 Å